Protein AF-A0A0S7Y894-F1 (afdb_monomer_lite)

Foldseek 3Di:
DVVCPQPALLLVVQCQQLLHQDDPPRDPPSAHPLDDPVRSVVVSVVVLVPDDPVCVVVSVVRVVVRVVVVVVDRPSHDNCSNVVVDPNCNCVVVVNDDPDD

Secondary structure (DSSP, 8-state):
-TT----SHHHHHHHHHTTS---TT--TT-------HHHHHHHHHHHHHTS-GGGHHHHHHHHHHHHHHHHH--TT--HHHHTTSS-TTHHHHTT------

Sequence (101 aa):
MHDGSLPTLWDVMDHYNKGGEPNPFLDGGMEPLALTETEIHQMVAFLFSLTDVRLAAENRRQFAVQKAAAQKSREFRDPDTAFRRKLAFEDRVMGGKSADK

Structure (mmCIF, N/CA/C/O backbone):
data_AF-A0A0S7Y894-F1
#
_entry.id   AF-A0A0S7Y894-F1
#
loop_
_atom_site.group_PDB
_atom_site.id
_atom_site.type_symbol
_atom_site.label_atom_id
_atom_site.label_alt_id
_atom_site.label_comp_id
_atom_site.label_asym_id
_atom_site.label_entity_id
_atom_site.label_seq_id
_atom_site.pdbx_PDB_ins_code
_atom_site.Cartn_x
_atom_site.Cartn_y
_atom_site.Cartn_z
_atom_site.occupancy
_atom_site.B_iso_or_equiv
_atom_site.auth_seq_id
_atom_site.auth_comp_id
_atom_site.auth_asym_id
_atom_site.auth_atom_id
_atom_site.pdbx_PDB_model_num
ATOM 1 N N . MET A 1 1 ? 3.127 8.845 -0.657 1.00 76.12 1 MET A N 1
ATOM 2 C CA . MET A 1 1 ? 3.304 10.219 -0.144 1.00 76.12 1 MET A CA 1
ATOM 3 C C . MET A 1 1 ? 4.256 10.962 -1.067 1.00 76.12 1 MET A C 1
ATOM 5 O O . MET A 1 1 ? 5.103 10.321 -1.680 1.00 76.12 1 MET A O 1
ATOM 9 N N . HIS A 1 2 ? 4.101 12.274 -1.211 1.00 86.75 2 HIS A N 1
ATOM 10 C CA . HIS A 1 2 ? 4.932 13.080 -2.115 1.00 86.75 2 HIS A CA 1
ATOM 11 C C . HIS A 1 2 ? 6.371 13.282 -1.597 1.00 86.75 2 HIS A C 1
ATOM 13 O O . HIS A 1 2 ? 7.239 13.704 -2.352 1.00 86.75 2 HIS A O 1
ATOM 19 N N . ASP A 1 3 ? 6.622 12.950 -0.331 1.00 93.69 3 ASP A N 1
ATOM 20 C CA . ASP A 1 3 ? 7.885 13.125 0.393 1.00 93.69 3 ASP A CA 1
ATOM 21 C C . ASP A 1 3 ? 8.756 11.854 0.472 1.00 93.69 3 ASP A C 1
ATOM 23 O O . ASP A 1 3 ? 9.879 11.905 0.963 1.00 93.69 3 ASP A O 1
ATOM 27 N N . GLY A 1 4 ? 8.256 10.703 0.007 1.00 93.00 4 GLY A N 1
ATOM 28 C CA . GLY A 1 4 ? 8.965 9.423 0.104 1.00 93.00 4 GLY A CA 1
ATOM 29 C C . GLY A 1 4 ? 8.975 8.775 1.498 1.00 93.00 4 GLY A C 1
ATOM 30 O O . GLY A 1 4 ? 9.766 7.865 1.726 1.00 93.00 4 GLY A O 1
ATOM 31 N N . SER A 1 5 ? 8.098 9.186 2.419 1.00 94.00 5 SER A N 1
ATOM 32 C CA . SER A 1 5 ? 8.028 8.654 3.796 1.00 94.00 5 SER A CA 1
ATOM 33 C C . SER A 1 5 ? 7.626 7.174 3.914 1.00 94.00 5 SER A C 1
ATOM 35 O O . SER A 1 5 ? 7.890 6.551 4.941 1.00 94.00 5 SER A O 1
ATOM 37 N N . LEU A 1 6 ? 7.004 6.595 2.880 1.00 96.06 6 LEU A N 1
ATOM 38 C CA . LEU A 1 6 ? 6.527 5.207 2.871 1.00 96.06 6 LEU A CA 1
ATOM 39 C C . LEU A 1 6 ? 7.504 4.324 2.075 1.00 96.06 6 LEU A C 1
ATOM 41 O O . LEU A 1 6 ? 7.562 4.456 0.849 1.00 96.06 6 LEU A O 1
ATOM 45 N N . PRO A 1 7 ? 8.278 3.440 2.733 1.00 95.00 7 PRO A N 1
ATOM 46 C CA . PRO A 1 7 ? 9.400 2.752 2.094 1.00 95.00 7 PRO A CA 1
ATOM 47 C C . PRO A 1 7 ? 8.985 1.584 1.190 1.00 95.00 7 PRO A C 1
ATOM 49 O O . PRO A 1 7 ? 9.770 1.168 0.335 1.00 95.00 7 PRO A O 1
ATOM 52 N N . THR A 1 8 ? 7.780 1.033 1.359 1.00 98.00 8 THR A N 1
ATOM 53 C CA . THR A 1 8 ? 7.283 -0.081 0.540 1.00 98.00 8 THR A CA 1
ATOM 54 C C . THR A 1 8 ? 5.857 0.156 0.054 1.00 98.00 8 THR A C 1
ATOM 56 O O . THR A 1 8 ? 5.085 0.889 0.672 1.00 98.00 8 THR A O 1
ATOM 59 N N . LEU A 1 9 ? 5.459 -0.530 -1.025 1.00 98.19 9 LEU A N 1
ATOM 60 C CA . LEU A 1 9 ? 4.055 -0.537 -1.450 1.00 98.19 9 LEU A CA 1
ATOM 61 C C . LEU A 1 9 ? 3.113 -1.122 -0.384 1.00 98.19 9 LEU A C 1
ATOM 63 O O . LEU A 1 9 ? 1.945 -0.751 -0.356 1.00 98.19 9 LEU A O 1
ATOM 67 N N . TRP A 1 10 ? 3.599 -1.975 0.523 1.00 98.50 10 TRP A N 1
ATOM 68 C CA . TRP A 1 10 ? 2.805 -2.435 1.665 1.00 98.50 10 TRP A CA 1
ATOM 69 C C . TRP A 1 10 ? 2.493 -1.304 2.641 1.00 98.50 10 TRP A C 1
ATOM 71 O O . TRP A 1 10 ? 1.346 -1.189 3.051 1.00 98.50 10 TRP A O 1
ATOM 81 N N . ASP A 1 11 ? 3.459 -0.435 2.943 1.00 97.81 11 ASP A N 1
ATOM 82 C CA . ASP A 1 11 ? 3.235 0.729 3.811 1.00 97.81 11 ASP A CA 1
ATOM 83 C C . ASP A 1 11 ? 2.253 1.724 3.180 1.00 97.81 11 ASP A C 1
ATOM 85 O O . ASP A 1 11 ? 1.421 2.310 3.870 1.00 97.81 11 ASP A O 1
ATOM 89 N N . VAL A 1 12 ? 2.304 1.877 1.850 1.00 96.94 12 VAL A N 1
ATOM 90 C CA . VAL A 1 12 ? 1.310 2.655 1.093 1.00 96.94 12 VAL A CA 1
ATOM 91 C C . VAL A 1 12 ? -0.081 2.052 1.257 1.00 96.94 12 VAL A C 1
ATOM 93 O O . VAL A 1 12 ? -1.027 2.776 1.568 1.00 96.94 12 VAL A O 1
ATOM 96 N N . MET A 1 13 ? -0.213 0.736 1.085 1.00 97.75 13 MET A N 1
ATOM 97 C CA . MET A 1 13 ? -1.497 0.068 1.266 1.00 97.75 13 MET A CA 1
ATOM 98 C C . MET A 1 13 ? -1.990 0.155 2.708 1.00 97.75 13 MET A C 1
ATOM 100 O O . MET A 1 13 ? -3.159 0.458 2.906 1.00 97.75 13 MET A O 1
ATOM 104 N N . ASP A 1 14 ? -1.128 -0.051 3.703 1.00 97.62 14 ASP A N 1
ATOM 105 C CA . ASP A 1 14 ? -1.483 0.044 5.121 1.00 97.62 14 ASP A CA 1
ATOM 106 C C . ASP A 1 14 ? -1.945 1.472 5.490 1.00 97.62 14 ASP A C 1
ATOM 108 O O . ASP A 1 14 ? -2.957 1.621 6.176 1.00 97.62 14 ASP A O 1
ATOM 112 N N . HIS A 1 15 ? -1.298 2.519 4.953 1.00 96.00 15 HIS A N 1
ATOM 113 C CA . HIS A 1 15 ? -1.721 3.915 5.132 1.00 96.00 15 HIS A CA 1
ATOM 114 C C . HIS A 1 15 ? -3.153 4.158 4.639 1.00 96.00 15 HIS A C 1
ATOM 116 O O . HIS A 1 15 ? -3.972 4.719 5.366 1.00 96.00 15 HIS A O 1
ATOM 122 N N . TYR A 1 16 ? -3.485 3.715 3.425 1.00 96.06 16 TYR A N 1
ATOM 123 C CA . TYR A 1 16 ? -4.845 3.867 2.903 1.00 96.06 16 TYR A CA 1
ATOM 124 C C . TYR A 1 16 ? -5.839 2.919 3.575 1.00 96.06 16 TYR A C 1
ATOM 126 O O . TYR A 1 16 ? -6.992 3.286 3.780 1.00 96.06 16 TYR A O 1
ATOM 134 N N . ASN A 1 17 ? -5.402 1.727 3.983 1.00 97.50 17 ASN A N 1
ATOM 135 C CA . ASN A 1 17 ? -6.271 0.745 4.620 1.00 97.50 17 ASN A CA 1
ATOM 136 C C . ASN A 1 17 ? -6.824 1.241 5.965 1.00 97.50 17 ASN A C 1
ATOM 138 O O . ASN A 1 17 ? -7.968 0.933 6.301 1.00 97.50 17 ASN A O 1
ATOM 142 N N . LYS A 1 18 ? -6.052 2.056 6.701 1.00 95.19 18 LYS A N 1
ATOM 143 C CA . LYS A 1 18 ? -6.506 2.729 7.930 1.00 95.19 18 LYS A CA 1
ATOM 144 C C . LYS A 1 18 ? -7.289 4.034 7.692 1.00 95.19 18 LYS A C 1
ATOM 146 O O . LYS A 1 18 ? -7.654 4.691 8.660 1.00 95.19 18 LYS A O 1
ATOM 151 N N . GLY A 1 19 ? -7.562 4.407 6.438 1.00 94.19 19 GLY A N 1
ATOM 152 C CA . GLY A 1 19 ? -8.262 5.650 6.086 1.00 94.19 19 GLY A CA 1
ATOM 153 C C . GLY A 1 19 ? -7.355 6.880 5.961 1.00 94.19 19 GLY A C 1
ATOM 154 O O . GLY A 1 19 ? -7.841 8.005 5.969 1.00 94.19 19 GLY A O 1
ATOM 155 N N . GLY A 1 20 ? -6.040 6.691 5.830 1.00 92.62 20 GLY A N 1
ATOM 156 C CA . GLY A 1 20 ? -5.066 7.781 5.753 1.00 92.62 20 GLY A CA 1
ATOM 157 C C . GLY A 1 20 ? -4.647 8.320 7.123 1.00 92.62 20 GLY A C 1
ATOM 158 O O . GLY A 1 20 ? -4.777 7.644 8.144 1.00 92.62 20 GLY A O 1
ATOM 159 N N . GLU A 1 21 ? -4.088 9.532 7.138 1.00 88.75 21 GLU A N 1
ATOM 160 C CA . GLU A 1 21 ? -3.672 10.210 8.371 1.00 88.75 21 GLU A CA 1
ATOM 161 C C . GLU A 1 21 ? -4.727 11.247 8.802 1.00 88.75 21 GLU A C 1
ATOM 163 O O . GLU A 1 21 ? -5.004 12.175 8.031 1.00 88.75 21 GLU A O 1
ATOM 168 N N . PRO A 1 22 ? -5.323 11.132 10.006 1.00 87.19 22 PRO A N 1
ATOM 169 C CA . PRO A 1 22 ? -6.383 12.030 10.455 1.00 87.19 22 PRO A CA 1
ATOM 170 C C . PRO A 1 22 ? -5.920 13.485 10.586 1.00 87.19 22 PRO A C 1
ATOM 172 O O . PRO A 1 22 ? -5.214 13.860 11.526 1.00 87.19 22 PRO A O 1
ATOM 175 N N . ASN A 1 23 ? -6.400 14.345 9.691 1.00 86.69 23 ASN A N 1
ATOM 176 C CA . ASN A 1 23 ? -6.071 15.766 9.684 1.00 86.69 23 ASN A CA 1
ATOM 177 C C . ASN A 1 23 ? -7.294 16.628 9.305 1.00 86.69 23 ASN A C 1
ATOM 179 O O . ASN A 1 23 ? -8.243 16.103 8.723 1.00 86.69 23 ASN A O 1
ATOM 183 N N . PRO A 1 24 ? -7.298 17.941 9.616 1.00 89.38 24 PRO A N 1
ATOM 184 C CA . PRO A 1 24 ? -8.450 18.818 9.369 1.00 89.38 24 PRO A CA 1
ATOM 185 C C . PRO A 1 24 ? -8.855 18.981 7.897 1.00 89.38 24 PRO A C 1
ATOM 187 O O . PRO A 1 24 ? -9.944 19.478 7.628 1.00 89.38 24 PRO A O 1
ATOM 190 N N . PHE A 1 25 ? -7.984 18.604 6.961 1.00 92.25 25 PHE A N 1
ATOM 191 C CA . PHE A 1 25 ? -8.180 18.753 5.519 1.00 92.25 25 PHE A CA 1
ATOM 192 C C . PHE A 1 25 ? -8.331 17.403 4.805 1.00 92.25 25 PHE A C 1
ATOM 194 O O . PHE A 1 25 ? -8.281 17.352 3.576 1.00 92.25 25 PHE A O 1
ATOM 201 N N . LEU A 1 26 ? -8.485 16.308 5.556 1.00 90.62 26 LEU A N 1
ATOM 202 C CA . LEU A 1 26 ? -8.738 14.994 4.985 1.00 90.62 26 LEU A CA 1
ATOM 203 C C . LEU A 1 26 ? -10.130 14.977 4.345 1.00 90.62 26 LEU A C 1
ATOM 205 O O . LEU A 1 2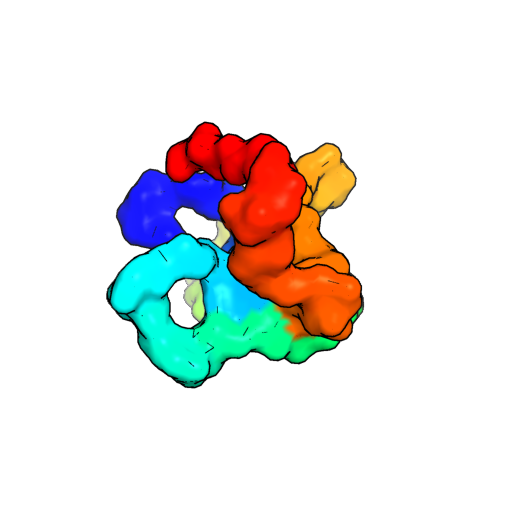6 ? -11.109 15.401 4.959 1.00 90.62 26 LEU A O 1
ATOM 209 N N . ASP A 1 27 ? -10.207 14.485 3.111 1.00 93.31 27 ASP A N 1
ATOM 210 C CA . ASP A 1 27 ? -11.479 14.326 2.413 1.00 93.31 27 ASP A CA 1
ATOM 211 C C . ASP A 1 27 ? -12.393 13.343 3.164 1.00 93.31 27 ASP A C 1
ATOM 213 O O . ASP A 1 27 ? -11.940 12.301 3.638 1.00 93.31 27 ASP A O 1
ATOM 217 N N . GLY A 1 28 ? -13.684 13.668 3.267 1.00 90.88 28 GLY A N 1
ATOM 218 C CA . GLY A 1 28 ? -14.651 12.862 4.017 1.00 90.88 28 GLY A CA 1
ATOM 219 C C . GLY A 1 28 ? -14.891 11.461 3.446 1.00 90.88 28 GLY A C 1
ATOM 220 O O . GLY A 1 28 ? -15.375 10.600 4.171 1.00 90.88 28 GLY A O 1
ATOM 221 N N . GLY A 1 29 ? -14.545 11.214 2.178 1.00 92.56 29 GLY A N 1
ATOM 222 C CA . GLY A 1 29 ? -14.587 9.888 1.560 1.00 92.56 29 GLY A CA 1
ATOM 223 C C . GLY A 1 29 ? -13.367 9.011 1.865 1.00 92.56 29 GLY A C 1
ATOM 224 O O . GLY A 1 29 ? -13.350 7.841 1.479 1.00 92.56 29 GLY A O 1
ATOM 225 N N . MET A 1 30 ? -12.342 9.542 2.540 1.00 93.56 30 MET A N 1
ATOM 226 C CA . MET A 1 30 ? -11.172 8.769 2.963 1.00 93.56 30 MET A CA 1
ATOM 227 C C . MET A 1 30 ? -11.503 7.964 4.216 1.00 93.56 30 MET A C 1
ATOM 229 O O . MET A 1 30 ? -11.329 8.416 5.346 1.00 93.56 30 MET A O 1
ATOM 233 N N . GLU A 1 31 ? -11.981 6.743 3.999 1.00 93.19 31 GLU A N 1
ATOM 234 C CA . GLU A 1 31 ? -12.396 5.839 5.064 1.00 93.19 31 GLU A CA 1
ATOM 235 C C . GLU A 1 31 ? -11.515 4.584 5.171 1.00 93.19 31 GLU A C 1
ATOM 237 O O . GLU A 1 31 ? -10.910 4.155 4.185 1.00 93.19 31 GLU A O 1
ATOM 242 N N . PRO A 1 32 ? -11.482 3.935 6.352 1.00 95.69 32 PRO A N 1
ATOM 243 C CA . PRO A 1 32 ? -10.887 2.615 6.511 1.00 95.69 32 PRO A CA 1
ATOM 244 C C . PRO A 1 32 ? -11.467 1.582 5.534 1.00 95.69 32 PRO A C 1
ATOM 246 O O . PRO A 1 32 ? -12.687 1.379 5.465 1.00 95.69 32 PRO A O 1
ATOM 249 N N . LEU A 1 33 ? -10.583 0.892 4.811 1.00 96.88 33 LEU A N 1
ATOM 250 C CA . LEU A 1 33 ? -10.955 -0.045 3.744 1.00 96.88 33 LEU A CA 1
ATOM 251 C C . LEU A 1 33 ? -11.176 -1.477 4.247 1.00 96.88 33 LEU A C 1
ATOM 253 O O . LEU A 1 33 ? -11.815 -2.266 3.558 1.00 96.88 33 LEU A O 1
ATOM 257 N N . ALA A 1 34 ? -10.669 -1.808 5.440 1.00 97.31 34 ALA A N 1
ATOM 258 C CA . ALA A 1 34 ? -10.752 -3.140 6.044 1.00 97.31 34 ALA A CA 1
ATOM 259 C C . ALA A 1 34 ? -10.201 -4.279 5.155 1.00 97.31 34 ALA A C 1
ATOM 261 O O . ALA A 1 34 ? -10.673 -5.413 5.220 1.00 97.31 34 ALA A O 1
ATOM 262 N N . LEU A 1 35 ? -9.175 -3.992 4.349 1.00 98.31 35 LEU A N 1
ATOM 263 C CA . LEU A 1 35 ? -8.465 -4.998 3.566 1.00 98.31 35 LEU A CA 1
ATOM 264 C C . LEU A 1 35 ? -7.726 -5.961 4.494 1.00 98.31 35 LEU A C 1
ATOM 266 O O . LEU A 1 35 ? -6.987 -5.558 5.402 1.00 98.31 35 LEU A O 1
ATOM 270 N N . THR A 1 36 ? -7.892 -7.247 4.218 1.00 98.31 36 THR A N 1
ATOM 271 C CA . THR A 1 36 ? -7.114 -8.324 4.821 1.00 98.31 36 THR A CA 1
ATOM 272 C C . THR A 1 36 ? -5.674 -8.314 4.313 1.00 98.31 36 THR A C 1
ATOM 274 O O . THR A 1 36 ? -5.341 -7.725 3.284 1.00 98.31 36 THR A O 1
ATOM 277 N N . GLU A 1 37 ? -4.794 -9.036 5.007 1.00 97.56 37 GLU A N 1
ATOM 278 C CA . GLU A 1 37 ? -3.401 -9.179 4.574 1.00 97.56 37 GLU A CA 1
ATOM 279 C C . GLU A 1 37 ? -3.281 -9.763 3.161 1.00 97.56 37 GLU A C 1
ATOM 281 O O . GLU A 1 37 ? -2.468 -9.313 2.354 1.00 97.56 37 GLU A O 1
ATOM 286 N N . THR A 1 38 ? -4.124 -10.745 2.847 1.00 98.44 38 THR A N 1
ATOM 287 C CA . THR A 1 38 ? -4.161 -11.371 1.526 1.00 98.44 38 THR A CA 1
ATOM 288 C C . THR A 1 38 ? -4.567 -10.372 0.448 1.00 98.44 38 THR A C 1
ATOM 290 O O . THR A 1 38 ? -3.926 -10.323 -0.600 1.00 98.44 38 THR A O 1
ATOM 293 N N . GLU A 1 39 ? -5.583 -9.547 0.699 1.00 98.69 39 GLU A N 1
ATOM 294 C CA . GLU A 1 39 ? -6.036 -8.529 -0.258 1.00 98.69 39 GLU A CA 1
ATOM 295 C C . GLU A 1 39 ? -4.981 -7.438 -0.459 1.00 98.69 39 GLU A C 1
ATOM 297 O O . GLU A 1 39 ? -4.736 -7.026 -1.593 1.00 98.69 39 GLU A O 1
ATOM 302 N N . ILE A 1 40 ? -4.270 -7.036 0.601 1.00 98.56 40 ILE A N 1
ATOM 303 C CA . ILE A 1 40 ? -3.117 -6.133 0.481 1.00 98.56 40 ILE A CA 1
ATOM 304 C C . ILE A 1 40 ? -2.039 -6.761 -0.410 1.00 98.56 40 ILE A C 1
ATOM 306 O O . ILE A 1 40 ? -1.550 -6.110 -1.333 1.00 98.56 40 ILE A O 1
ATOM 310 N N . HIS A 1 41 ? -1.682 -8.033 -0.196 1.00 98.56 41 HIS A N 1
ATOM 311 C CA . HIS A 1 41 ? -0.715 -8.721 -1.057 1.00 98.56 41 HIS A CA 1
ATOM 312 C C . HIS A 1 41 ? -1.161 -8.773 -2.521 1.00 98.56 41 HIS A C 1
ATOM 314 O O . HIS A 1 41 ? -0.333 -8.592 -3.415 1.00 98.56 41 HIS A O 1
ATOM 320 N N . GLN A 1 42 ? -2.447 -9.016 -2.771 1.00 98.81 42 GLN A N 1
ATOM 321 C CA . GLN A 1 42 ? -3.011 -9.057 -4.119 1.00 98.81 42 GLN A CA 1
ATOM 322 C C . GLN A 1 42 ? -2.988 -7.680 -4.784 1.00 98.81 42 GLN A C 1
ATOM 324 O O . GLN A 1 42 ? -2.588 -7.580 -5.942 1.00 98.81 42 GLN A O 1
ATOM 329 N N . MET A 1 43 ? -3.331 -6.618 -4.052 1.00 98.62 43 MET A N 1
ATOM 330 C CA . MET A 1 43 ? -3.258 -5.251 -4.563 1.00 98.62 43 MET A CA 1
ATOM 331 C C . MET A 1 43 ? -1.818 -4.866 -4.901 1.00 98.62 43 MET A C 1
ATOM 333 O O . MET A 1 43 ? -1.549 -4.362 -5.988 1.00 98.62 43 MET A O 1
ATOM 337 N N . VAL A 1 44 ? -0.862 -5.172 -4.020 1.00 98.56 44 VAL A N 1
ATOM 338 C CA . VAL A 1 44 ? 0.554 -4.914 -4.304 1.00 98.56 44 VAL A CA 1
ATOM 339 C C . VAL A 1 44 ? 1.018 -5.713 -5.525 1.00 98.56 44 VAL A C 1
ATOM 341 O O . VAL A 1 44 ? 1.668 -5.153 -6.405 1.00 98.56 44 VAL A O 1
ATOM 344 N N . ALA A 1 45 ? 0.645 -6.990 -5.644 1.00 98.62 45 ALA A N 1
ATOM 345 C CA . ALA A 1 45 ? 0.959 -7.787 -6.830 1.00 98.62 45 ALA A CA 1
ATOM 346 C C . ALA A 1 45 ? 0.376 -7.173 -8.116 1.00 98.62 45 ALA A C 1
ATOM 348 O O . ALA A 1 45 ? 1.068 -7.117 -9.135 1.00 98.62 45 ALA A O 1
ATOM 349 N N . PHE A 1 46 ? -0.856 -6.660 -8.058 1.00 98.75 46 PHE A N 1
ATOM 350 C CA . PHE A 1 46 ? -1.468 -5.926 -9.160 1.00 98.75 46 PHE A CA 1
ATOM 351 C C . PHE A 1 46 ? -0.667 -4.666 -9.517 1.00 98.75 46 PHE A C 1
ATOM 353 O O . PHE A 1 46 ? -0.333 -4.491 -10.685 1.00 98.75 46 PHE A O 1
ATOM 360 N N . LEU A 1 47 ? -0.258 -3.842 -8.548 1.00 98.62 47 LEU A N 1
ATOM 361 C CA . LEU A 1 47 ? 0.561 -2.648 -8.807 1.00 98.62 47 LEU A CA 1
ATOM 362 C C . LEU A 1 47 ? 1.895 -2.992 -9.487 1.00 98.62 47 LEU A C 1
ATOM 364 O O . LEU A 1 47 ? 2.290 -2.340 -10.452 1.00 98.62 47 LEU A O 1
ATOM 368 N N . PHE A 1 48 ? 2.558 -4.067 -9.054 1.00 98.62 48 PHE A N 1
ATOM 369 C CA . PHE A 1 48 ? 3.773 -4.559 -9.708 1.00 98.62 48 PHE A CA 1
ATOM 370 C C . PHE A 1 48 ? 3.528 -5.038 -11.150 1.00 98.62 48 PHE A C 1
ATOM 372 O O . PHE A 1 48 ? 4.448 -4.981 -11.969 1.00 98.62 48 PHE A O 1
ATOM 379 N N . SER A 1 49 ? 2.308 -5.464 -11.499 1.00 98.38 49 SER A N 1
ATOM 380 C CA . SER A 1 49 ? 1.947 -5.851 -12.873 1.00 98.38 49 SER A CA 1
ATOM 381 C C . SER A 1 49 ? 1.822 -4.666 -13.839 1.00 98.38 49 SER A C 1
ATOM 383 O O . SER A 1 49 ? 1.935 -4.854 -15.046 1.00 98.38 49 SER A O 1
ATOM 385 N N . LEU A 1 50 ? 1.655 -3.445 -13.319 1.00 98.56 50 LEU A N 1
ATOM 386 C CA . LEU A 1 50 ? 1.524 -2.219 -14.117 1.00 98.56 50 LEU A CA 1
ATOM 387 C C . LEU A 1 50 ? 2.876 -1.648 -14.574 1.00 98.56 50 LEU A C 1
ATOM 389 O O . LEU A 1 50 ? 2.927 -0.601 -15.217 1.00 98.56 50 LEU A O 1
ATOM 393 N N . THR A 1 51 ? 3.983 -2.306 -14.22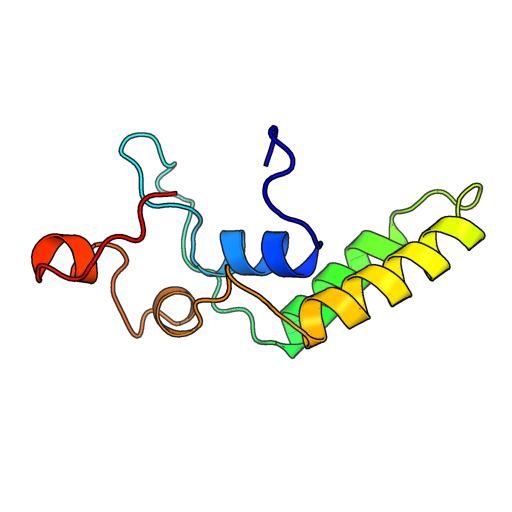5 1.00 98.44 51 THR A N 1
ATOM 394 C CA . THR A 1 51 ? 5.327 -1.834 -14.563 1.00 98.44 51 THR A CA 1
ATOM 395 C C . THR A 1 51 ? 5.685 -2.193 -16.001 1.00 98.44 51 THR A C 1
ATOM 397 O O . THR A 1 51 ? 5.536 -3.338 -16.426 1.00 98.44 51 THR A O 1
ATOM 400 N N . ASP A 1 52 ? 6.208 -1.212 -16.737 1.00 98.56 52 ASP A N 1
ATOM 401 C CA . ASP A 1 52 ? 6.639 -1.363 -18.126 1.00 98.56 52 ASP A CA 1
ATOM 402 C C . ASP A 1 52 ? 7.605 -2.548 -18.305 1.00 98.56 52 ASP A C 1
ATOM 404 O O . ASP A 1 52 ? 8.539 -2.750 -17.521 1.00 98.56 52 ASP A O 1
ATOM 408 N N . VAL A 1 53 ? 7.411 -3.313 -19.382 1.00 98.19 53 VAL A N 1
ATOM 409 C CA . VAL A 1 53 ? 8.209 -4.505 -19.701 1.00 98.19 53 VAL A CA 1
ATOM 410 C C . VAL A 1 53 ? 9.711 -4.212 -19.804 1.00 98.19 53 VAL A C 1
ATOM 412 O O . VAL A 1 53 ? 10.526 -5.065 -19.446 1.00 98.19 53 VAL A O 1
ATOM 415 N N . ARG A 1 54 ? 10.100 -2.995 -20.210 1.00 98.62 54 ARG A N 1
ATOM 416 C CA . ARG A 1 54 ? 11.504 -2.548 -20.267 1.00 98.62 54 ARG A CA 1
ATOM 417 C C . ARG A 1 54 ? 12.187 -2.592 -18.899 1.00 98.62 54 ARG A C 1
ATOM 419 O O . ARG A 1 54 ? 13.406 -2.717 -18.833 1.00 98.62 54 ARG A O 1
ATOM 426 N N . LEU A 1 55 ? 11.415 -2.526 -17.814 1.00 98.56 55 LEU A N 1
ATOM 427 C CA . LEU A 1 55 ? 11.896 -2.537 -16.433 1.00 98.56 55 LEU A CA 1
ATOM 428 C C . LEU A 1 55 ? 11.700 -3.894 -15.742 1.00 98.56 55 LEU A C 1
ATOM 430 O O . LEU A 1 55 ? 11.906 -3.993 -14.537 1.00 98.56 55 LEU A O 1
ATOM 434 N N . ALA A 1 56 ? 11.340 -4.964 -16.460 1.00 98.25 56 ALA A N 1
ATOM 435 C CA . ALA A 1 56 ? 10.937 -6.234 -15.846 1.00 98.25 56 ALA A CA 1
ATOM 436 C C . ALA A 1 56 ? 11.974 -6.842 -14.876 1.00 98.25 56 ALA A C 1
ATOM 438 O O . ALA A 1 56 ? 11.597 -7.435 -13.864 1.00 98.25 56 ALA A O 1
ATOM 439 N N . ALA A 1 57 ? 13.276 -6.714 -15.162 1.00 98.44 57 ALA A N 1
ATOM 440 C CA . ALA A 1 57 ? 14.329 -7.197 -14.264 1.00 98.44 57 ALA A CA 1
ATOM 441 C C . ALA A 1 57 ? 14.383 -6.393 -12.956 1.00 98.44 57 ALA A C 1
ATOM 443 O O . ALA A 1 57 ? 14.426 -6.981 -11.873 1.00 98.44 57 ALA A O 1
ATOM 444 N N . GLU A 1 58 ? 14.310 -5.065 -13.059 1.00 98.69 58 GLU A N 1
ATOM 445 C CA . GLU A 1 58 ? 14.272 -4.173 -11.902 1.00 98.69 58 GLU A CA 1
ATOM 446 C C . GLU A 1 58 ? 12.992 -4.370 -11.091 1.00 98.69 58 GLU A C 1
ATOM 448 O O . GLU A 1 58 ? 13.045 -4.460 -9.869 1.00 98.69 58 GLU A O 1
ATOM 453 N N . ASN A 1 59 ? 11.859 -4.548 -11.767 1.00 98.62 59 ASN A N 1
ATOM 454 C CA . ASN A 1 59 ? 10.567 -4.794 -11.143 1.00 98.62 59 ASN A CA 1
ATOM 455 C C . ASN A 1 59 ? 10.597 -6.036 -10.235 1.00 98.62 59 ASN A C 1
ATOM 457 O O . ASN A 1 59 ? 10.180 -5.984 -9.080 1.00 98.62 59 ASN A O 1
ATOM 461 N N . ARG A 1 60 ? 11.172 -7.148 -10.722 1.00 98.56 60 ARG A N 1
ATOM 462 C CA . ARG A 1 60 ? 11.346 -8.374 -9.920 1.00 98.56 60 ARG A CA 1
ATOM 463 C C . ARG A 1 60 ? 12.271 -8.159 -8.723 1.00 98.56 60 ARG A C 1
ATOM 465 O O . ARG A 1 60 ? 11.991 -8.675 -7.642 1.00 98.56 60 ARG A O 1
ATOM 472 N N . ARG A 1 61 ? 13.359 -7.400 -8.905 1.00 98.69 61 ARG A N 1
ATOM 473 C CA . ARG A 1 61 ? 14.286 -7.054 -7.820 1.00 98.69 61 ARG A CA 1
ATOM 474 C C . ARG A 1 61 ? 13.574 -6.236 -6.742 1.00 98.69 61 ARG A C 1
ATOM 476 O O . ARG A 1 61 ? 13.633 -6.605 -5.572 1.00 98.69 61 ARG A O 1
ATOM 483 N N . GLN A 1 62 ? 12.863 -5.182 -7.136 1.00 98.50 62 GLN A N 1
ATOM 484 C CA . GLN A 1 62 ? 12.119 -4.314 -6.222 1.00 98.50 62 GLN A CA 1
ATOM 485 C C . GLN A 1 62 ? 11.001 -5.059 -5.498 1.00 98.50 62 GLN A C 1
ATOM 487 O O . GLN A 1 62 ? 10.846 -4.875 -4.295 1.00 98.50 62 GLN A O 1
ATOM 492 N N . PHE A 1 63 ? 10.287 -5.961 -6.178 1.00 98.56 63 PHE A N 1
ATOM 493 C CA . PHE A 1 63 ? 9.2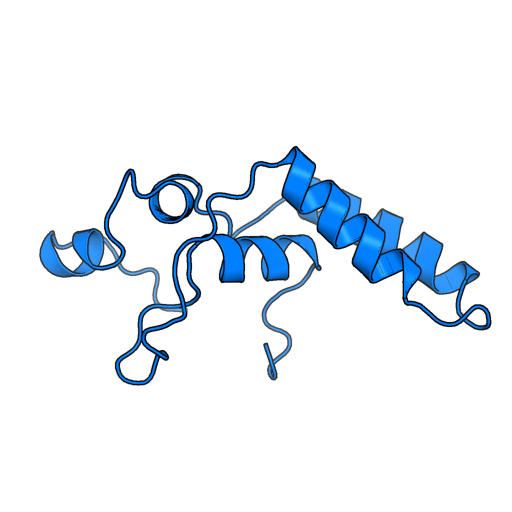83 -6.809 -5.534 1.00 98.56 63 PHE A CA 1
ATOM 494 C C . PHE A 1 63 ? 9.887 -7.614 -4.381 1.00 98.56 63 PHE A C 1
ATOM 496 O O . PHE A 1 63 ? 9.363 -7.599 -3.269 1.00 98.56 63 PHE A O 1
ATOM 503 N N . ALA A 1 64 ? 11.012 -8.293 -4.626 1.00 98.38 64 ALA A N 1
ATOM 504 C CA . ALA A 1 64 ? 11.678 -9.099 -3.607 1.00 98.38 64 ALA A CA 1
ATOM 505 C C . ALA A 1 64 ? 12.201 -8.243 -2.441 1.00 98.38 64 ALA A C 1
ATOM 507 O O . ALA A 1 64 ? 11.990 -8.597 -1.281 1.00 98.38 64 ALA A O 1
ATOM 508 N N . VAL A 1 65 ? 12.836 -7.105 -2.745 1.00 98.44 65 VAL A N 1
ATOM 509 C CA . VAL A 1 65 ? 13.382 -6.179 -1.740 1.00 98.44 65 VAL A CA 1
ATOM 510 C C . VAL A 1 65 ? 12.273 -5.601 -0.863 1.00 98.44 65 VAL A C 1
ATOM 512 O O . VAL A 1 65 ? 12.354 -5.693 0.361 1.00 98.44 65 VAL A O 1
ATOM 515 N N . GLN A 1 66 ? 11.216 -5.057 -1.468 1.00 98.31 66 GLN A N 1
ATOM 516 C CA . GLN A 1 66 ? 10.110 -4.459 -0.722 1.00 98.31 66 GLN A CA 1
ATOM 517 C C . GLN A 1 66 ? 9.341 -5.502 0.083 1.00 98.31 66 GLN A C 1
ATOM 519 O O . GLN A 1 66 ? 9.015 -5.248 1.238 1.00 98.31 66 GLN A O 1
ATOM 524 N N . LYS A 1 67 ? 9.105 -6.698 -0.473 1.00 98.25 67 LYS A N 1
ATOM 525 C CA . LYS A 1 67 ? 8.449 -7.786 0.262 1.00 98.25 67 LYS A CA 1
ATOM 526 C C . LYS A 1 67 ? 9.252 -8.191 1.499 1.00 98.25 67 LYS A C 1
ATOM 528 O O . LYS A 1 67 ? 8.671 -8.349 2.568 1.00 98.25 67 LYS A O 1
ATOM 533 N N . ALA A 1 68 ? 10.571 -8.334 1.375 1.00 98.06 68 ALA A N 1
ATOM 534 C CA . ALA A 1 68 ? 11.431 -8.660 2.511 1.00 98.06 68 ALA A CA 1
ATOM 535 C C . ALA A 1 68 ? 11.445 -7.537 3.565 1.00 98.06 68 ALA A C 1
ATOM 537 O O . ALA A 1 68 ? 11.379 -7.815 4.762 1.00 98.06 68 ALA A O 1
ATOM 538 N N . ALA A 1 69 ? 11.485 -6.271 3.134 1.00 97.62 69 ALA A N 1
ATOM 539 C CA . ALA A 1 69 ? 11.411 -5.119 4.032 1.00 97.62 69 ALA A CA 1
ATOM 540 C C . ALA A 1 69 ? 10.074 -5.071 4.791 1.00 97.62 69 ALA A C 1
ATOM 542 O O . ALA A 1 69 ? 10.080 -4.988 6.018 1.00 97.62 69 ALA A O 1
ATOM 543 N N . ALA A 1 70 ? 8.954 -5.240 4.084 1.00 97.00 70 ALA A N 1
ATOM 544 C CA . ALA A 1 70 ? 7.612 -5.285 4.660 1.00 97.00 70 ALA A CA 1
ATOM 545 C C . ALA A 1 70 ? 7.414 -6.480 5.611 1.00 97.00 70 ALA A C 1
ATOM 547 O O . ALA A 1 70 ? 6.698 -6.393 6.600 1.00 97.00 70 ALA A O 1
ATOM 548 N N . GLN A 1 71 ? 8.063 -7.619 5.364 1.00 95.25 71 GLN A N 1
ATOM 549 C CA . GLN A 1 71 ? 8.031 -8.741 6.309 1.00 95.25 71 GLN A CA 1
ATOM 550 C C . GLN A 1 71 ? 8.820 -8.457 7.592 1.00 95.25 71 GLN A C 1
ATOM 552 O O . GLN A 1 71 ? 8.493 -9.005 8.642 1.00 95.25 71 GLN A O 1
ATOM 557 N N . LYS A 1 72 ? 9.854 -7.612 7.518 1.00 96.06 72 LYS A N 1
ATOM 558 C CA . LYS A 1 72 ? 10.677 -7.235 8.671 1.00 96.06 72 LYS A CA 1
ATOM 559 C C . LYS A 1 72 ? 10.010 -6.163 9.533 1.00 96.06 72 LYS A C 1
ATOM 561 O O . LYS A 1 72 ? 10.094 -6.242 10.754 1.00 96.06 72 LYS A O 1
ATOM 566 N N . SER A 1 73 ? 9.411 -5.149 8.913 1.00 94.44 73 SER A N 1
ATOM 567 C CA . SER A 1 73 ? 8.756 -4.040 9.609 1.00 94.44 73 SER A CA 1
ATOM 568 C C . SER A 1 73 ? 7.666 -3.420 8.740 1.00 94.44 73 SER A C 1
ATOM 570 O O . SER A 1 73 ? 7.889 -3.198 7.553 1.00 94.44 73 SER A O 1
ATOM 572 N N . ARG A 1 74 ? 6.520 -3.103 9.353 1.00 92.31 74 ARG A N 1
ATOM 573 C CA . ARG A 1 74 ? 5.452 -2.270 8.774 1.00 92.31 74 ARG A CA 1
ATOM 574 C C . ARG A 1 74 ? 4.963 -1.301 9.820 1.00 92.31 74 ARG A C 1
ATOM 576 O O . ARG A 1 74 ? 4.045 -1.596 10.580 1.00 92.31 74 ARG A O 1
ATOM 583 N N . GLU A 1 75 ? 5.638 -0.167 9.883 1.00 90.94 75 GLU A N 1
ATOM 584 C CA . GLU A 1 75 ? 5.370 0.854 10.890 1.00 90.94 75 GLU A CA 1
ATOM 585 C C . GLU A 1 75 ? 3.964 1.451 10.744 1.00 90.94 75 GLU A C 1
ATOM 587 O O . GLU A 1 75 ? 3.317 1.773 11.733 1.00 90.94 75 GLU A O 1
ATOM 592 N N . PHE A 1 76 ? 3.466 1.543 9.510 1.00 91.00 76 PHE A N 1
ATOM 593 C CA . PHE A 1 76 ? 2.182 2.171 9.200 1.00 91.00 76 PHE A CA 1
ATOM 594 C C . PHE A 1 76 ? 0.982 1.225 9.342 1.00 91.00 76 PHE A C 1
ATOM 596 O O . PHE A 1 76 ? -0.155 1.638 9.108 1.00 91.00 76 PHE A O 1
ATOM 603 N N . ARG A 1 77 ? 1.217 -0.040 9.710 1.00 94.81 77 ARG A N 1
ATOM 604 C CA . ARG A 1 77 ? 0.167 -1.049 9.833 1.00 94.81 77 ARG A CA 1
ATOM 605 C C . ARG A 1 77 ? -0.655 -0.843 11.101 1.00 94.81 77 ARG A C 1
ATOM 607 O O . ARG A 1 77 ? -0.171 -1.079 12.203 1.00 94.81 77 ARG A O 1
ATOM 614 N N . ASP A 1 78 ? -1.936 -0.537 10.913 1.00 95.19 78 ASP A N 1
ATOM 615 C CA . ASP A 1 78 ? -2.929 -0.428 11.985 1.00 95.19 78 ASP A CA 1
ATOM 616 C C . ASP A 1 78 ? -4.221 -1.195 11.624 1.00 95.19 78 ASP A C 1
ATOM 618 O O . ASP A 1 78 ? -5.141 -0.644 11.008 1.00 95.19 78 ASP A O 1
ATOM 622 N N . PRO A 1 79 ? -4.312 -2.490 11.981 1.00 94.88 79 PRO A N 1
ATOM 623 C CA . PRO A 1 79 ? -5.485 -3.304 11.691 1.00 94.88 79 PRO A CA 1
ATOM 624 C C . PRO A 1 79 ? -6.669 -2.992 12.616 1.00 94.88 79 PRO A C 1
ATOM 626 O O . PRO A 1 79 ? -7.776 -3.465 12.362 1.00 94.88 79 PRO A O 1
ATOM 629 N N . ASP A 1 80 ? -6.480 -2.273 13.721 1.00 95.00 80 ASP A N 1
ATOM 630 C CA . ASP A 1 80 ? -7.583 -1.960 14.630 1.00 95.00 80 ASP A CA 1
ATOM 631 C C . ASP A 1 80 ? -8.397 -0.796 14.070 1.00 95.00 80 ASP A C 1
ATOM 633 O O . ASP A 1 80 ? -9.623 -0.900 13.972 1.00 95.00 80 ASP A O 1
ATOM 637 N N . THR A 1 81 ? -7.718 0.240 13.577 1.00 93.81 81 THR A N 1
ATOM 638 C CA . THR A 1 81 ? -8.356 1.350 12.862 1.00 93.81 81 THR A CA 1
ATOM 639 C C . THR A 1 81 ? -8.926 0.892 11.515 1.00 93.81 81 THR A C 1
ATOM 641 O O . THR A 1 81 ? -10.085 1.181 11.212 1.00 93.81 81 THR A O 1
ATOM 644 N N . ALA A 1 82 ? -8.175 0.101 10.732 1.00 95.31 82 ALA A N 1
ATOM 645 C CA . ALA A 1 82 ? -8.633 -0.407 9.431 1.00 95.31 82 ALA A CA 1
ATOM 646 C C . ALA A 1 82 ? -9.963 -1.184 9.517 1.00 95.31 82 ALA A C 1
ATOM 648 O O . ALA A 1 82 ? -10.864 -0.989 8.703 1.00 95.31 82 ALA A O 1
ATOM 649 N N . PHE A 1 83 ? -10.109 -2.035 10.537 1.00 96.38 83 PHE A N 1
ATOM 650 C CA . PHE A 1 83 ? -11.321 -2.830 10.769 1.00 96.38 83 PHE A CA 1
ATOM 651 C C . PHE A 1 83 ? -12.332 -2.137 11.695 1.00 96.38 83 PHE A C 1
ATOM 653 O O . PHE A 1 83 ? -13.252 -2.790 12.186 1.00 96.38 83 PHE A O 1
ATOM 660 N N . ARG A 1 84 ? -12.173 -0.826 11.942 1.00 92.88 84 ARG A N 1
ATOM 661 C CA . ARG A 1 84 ? -13.057 -0.008 12.792 1.00 92.88 84 ARG A CA 1
ATOM 662 C C . ARG A 1 84 ? -13.278 -0.597 14.198 1.00 92.88 84 ARG A C 1
ATOM 664 O O . ARG A 1 84 ? -14.314 -0.373 14.815 1.00 92.88 84 ARG A O 1
ATOM 671 N N . ARG A 1 85 ? -12.302 -1.350 14.717 1.00 93.25 85 ARG A N 1
ATOM 672 C CA . ARG A 1 85 ? -12.273 -1.827 16.115 1.00 93.25 85 ARG A CA 1
ATOM 673 C C . ARG A 1 85 ? -11.870 -0.712 17.078 1.00 93.25 85 ARG A C 1
ATOM 675 O O . ARG A 1 85 ? -12.160 -0.800 18.264 1.00 93.25 85 ARG A O 1
ATOM 682 N N . LYS A 1 86 ? -11.233 0.322 16.532 1.00 89.69 86 LYS A N 1
ATOM 683 C CA . LYS A 1 86 ? -10.824 1.559 17.181 1.00 89.69 86 LYS A CA 1
ATOM 684 C C . LYS A 1 86 ? -11.203 2.737 16.289 1.00 89.69 86 LYS A C 1
ATOM 686 O O . LYS A 1 86 ? -11.098 2.637 15.064 1.00 89.69 86 LYS A O 1
ATO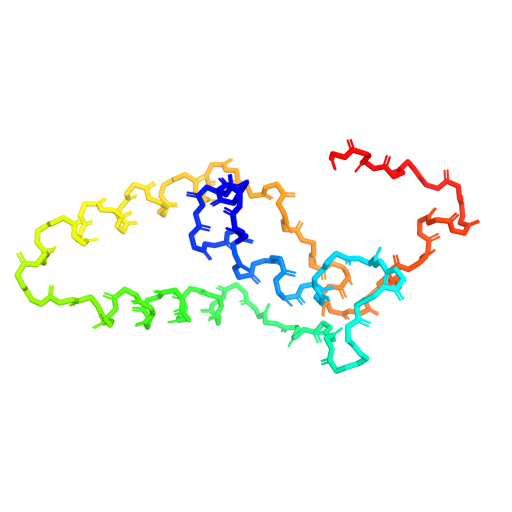M 691 N N . LEU A 1 87 ? -11.642 3.845 16.884 1.00 83.62 87 LEU A N 1
ATOM 692 C CA . LEU A 1 87 ? -11.931 5.067 16.130 1.00 83.62 87 LEU A CA 1
ATOM 693 C C . LEU A 1 87 ? -10.658 5.904 15.947 1.00 83.62 87 LEU A C 1
ATOM 695 O O . LEU A 1 87 ? -9.855 6.045 16.864 1.00 83.62 87 LEU A O 1
ATOM 699 N N . ALA A 1 88 ? -10.501 6.532 14.780 1.00 75.62 88 ALA A N 1
ATOM 700 C CA . ALA A 1 88 ? -9.294 7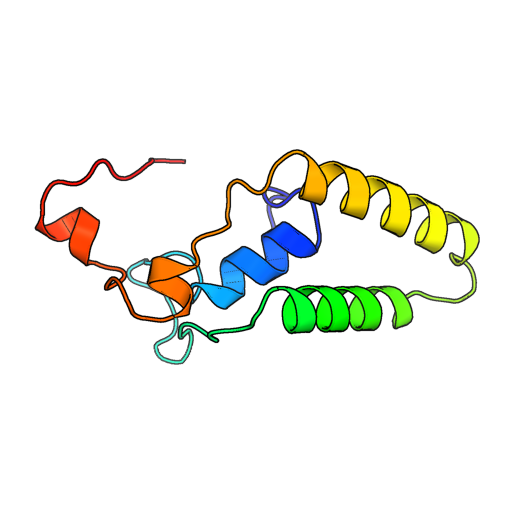.293 14.433 1.00 75.62 88 ALA A CA 1
ATOM 701 C C . ALA A 1 88 ? -8.985 8.469 15.389 1.00 75.62 88 ALA A C 1
ATOM 703 O O . ALA A 1 88 ? -7.842 8.902 15.502 1.00 75.62 88 ALA A O 1
ATOM 704 N N . PHE A 1 89 ? -9.994 8.996 16.088 1.00 76.44 89 PHE A N 1
ATOM 705 C CA . PHE A 1 89 ? -9.841 10.076 17.069 1.00 76.44 89 PHE A CA 1
ATOM 706 C C . PHE A 1 89 ? -9.764 9.582 18.522 1.00 76.44 89 PHE A C 1
ATOM 708 O O . PHE A 1 89 ? -9.564 10.397 19.421 1.00 76.44 89 PHE A O 1
ATOM 715 N N . GLU A 1 90 ? -9.921 8.279 18.765 1.00 78.75 90 GLU A N 1
ATOM 716 C CA . GLU A 1 90 ? -9.982 7.701 20.110 1.00 78.75 90 GLU A CA 1
ATOM 717 C C . GLU A 1 90 ? -8.710 7.998 20.908 1.00 78.75 90 GLU A C 1
ATOM 719 O O . GLU A 1 90 ? -8.797 8.499 22.025 1.00 78.75 90 GLU A O 1
ATOM 724 N N . ASP A 1 91 ? -7.529 7.827 20.303 1.00 73.06 91 ASP A N 1
ATOM 725 C CA . ASP A 1 91 ? -6.252 8.134 20.964 1.00 73.06 91 ASP A CA 1
ATOM 726 C C . ASP A 1 91 ? -6.130 9.609 21.338 1.00 73.06 91 ASP A C 1
ATOM 728 O O . ASP A 1 91 ? -5.695 9.943 22.438 1.00 73.06 91 ASP A O 1
ATOM 732 N N . ARG A 1 92 ? -6.550 10.503 20.435 1.00 71.25 92 ARG A N 1
ATOM 733 C CA . ARG A 1 92 ? -6.465 11.952 20.645 1.00 71.25 92 ARG A CA 1
ATOM 734 C C . ARG A 1 92 ? -7.372 12.404 21.790 1.00 71.25 92 ARG A C 1
ATOM 736 O O . ARG A 1 92 ? -7.008 13.312 22.529 1.00 71.25 92 ARG A O 1
ATOM 743 N N . VAL A 1 93 ? -8.543 11.782 21.932 1.00 75.81 93 VAL A N 1
ATOM 744 C CA . VAL A 1 93 ? -9.525 12.112 22.975 1.00 75.81 93 VAL A CA 1
ATOM 745 C C . VAL A 1 93 ? -9.162 11.471 24.313 1.00 75.81 93 VAL A C 1
ATOM 747 O O . VAL A 1 93 ? -9.303 12.106 25.355 1.00 75.81 93 VAL A O 1
ATOM 750 N N . MET A 1 94 ? -8.659 10.237 24.296 1.00 77.00 94 MET A N 1
ATOM 751 C CA . MET A 1 94 ? -8.364 9.460 25.504 1.00 77.00 94 MET A CA 1
ATOM 752 C C . MET A 1 94 ? -6.948 9.698 26.059 1.00 77.00 94 MET A C 1
ATOM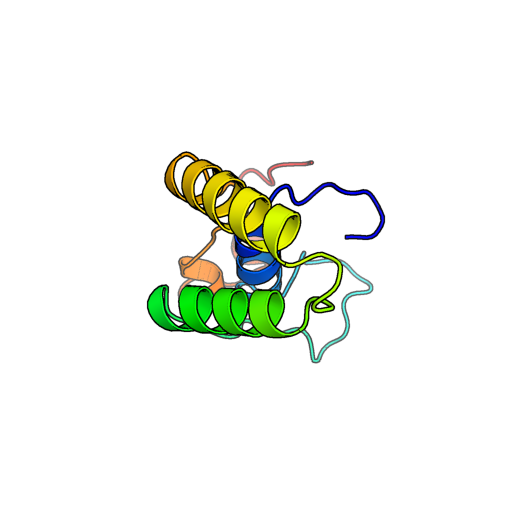 754 O O . MET A 1 94 ? -6.535 9.021 26.998 1.00 77.00 94 MET A O 1
ATOM 758 N N . GLY A 1 95 ? -6.198 10.661 25.507 1.00 63.84 95 GLY A N 1
ATOM 759 C CA . GLY A 1 95 ? -4.840 10.998 25.954 1.00 63.84 95 GLY A CA 1
ATOM 760 C C . GLY A 1 95 ? -3.782 9.953 25.581 1.00 63.84 95 GLY A C 1
ATOM 761 O O . GLY A 1 95 ? -2.720 9.896 26.205 1.00 63.84 95 GLY A O 1
ATOM 762 N N . GLY A 1 96 ? -4.064 9.112 24.584 1.00 58.84 96 GLY A N 1
ATOM 763 C CA . GLY A 1 96 ? -3.099 8.190 23.999 1.00 58.84 96 GLY A CA 1
ATOM 764 C C . GLY A 1 96 ? -1.973 8.963 23.313 1.00 58.84 96 GLY A C 1
ATOM 765 O O . GLY A 1 96 ? -2.207 10.004 22.702 1.00 58.84 96 GLY A O 1
ATOM 766 N N . LYS A 1 97 ? -0.733 8.472 23.430 1.00 50.38 97 LYS A N 1
ATOM 767 C CA . LYS A 1 97 ? 0.432 9.085 22.778 1.00 50.38 97 LYS A CA 1
ATOM 768 C C . LYS A 1 97 ? 0.197 9.126 21.267 1.00 50.38 97 LYS A C 1
ATOM 770 O O . LYS A 1 97 ? 0.346 8.102 20.605 1.00 50.38 97 LYS A O 1
ATOM 775 N N . SER A 1 98 ? -0.121 10.298 20.724 1.00 46.34 98 SER A N 1
ATOM 776 C CA . SER A 1 98 ? 0.075 10.559 19.306 1.00 46.34 98 SER A CA 1
ATOM 777 C C . SER A 1 98 ? 1.565 10.377 19.035 1.00 46.34 98 SER A C 1
ATOM 779 O O . SER A 1 98 ? 2.400 11.082 19.605 1.00 46.34 98 SER A O 1
ATOM 781 N N . ALA A 1 99 ? 1.912 9.369 18.239 1.00 45.94 99 ALA A N 1
ATOM 782 C CA . ALA A 1 99 ? 3.231 9.304 17.643 1.00 45.94 99 ALA A CA 1
ATOM 783 C C . ALA A 1 99 ? 3.306 10.464 16.645 1.00 45.94 99 ALA A C 1
ATOM 785 O O . ALA A 1 99 ? 2.899 10.321 15.498 1.00 45.94 99 ALA A O 1
ATOM 786 N N . ASP A 1 100 ? 3.742 11.630 17.125 1.00 35.50 100 ASP A N 1
ATOM 787 C CA . ASP A 1 100 ? 4.194 12.713 16.260 1.00 35.50 100 ASP A CA 1
ATOM 788 C C . ASP A 1 100 ? 5.301 12.146 15.365 1.00 35.50 100 ASP A C 1
ATOM 790 O O . ASP A 1 100 ? 6.344 11.691 15.851 1.00 35.50 100 ASP A O 1
ATOM 794 N N . LYS A 1 101 ? 5.049 12.153 14.060 1.00 39.03 101 LYS A N 1
ATOM 795 C CA . LYS A 1 101 ? 6.059 12.039 13.014 1.00 39.03 101 LYS A CA 1
ATOM 796 C C . LYS A 1 101 ? 5.835 13.143 11.999 1.00 39.03 101 LYS A C 1
ATOM 798 O O . LYS A 1 101 ? 4.665 13.336 11.603 1.00 39.03 101 LYS A O 1
#

pLDDT: mean 90.84, std 13.38, range [35.5, 98.81]

Radius of gyration: 15.27 Å; chains: 1; bounding box: 29×30×46 Å